Protein AF-A0A6L7CUD8-F1 (afdb_monomer_lite)

Radius of gyration: 27.95 Å; chains: 1; bounding box: 49×33×83 Å

Structure (mmCIF, N/CA/C/O backbone):
data_AF-A0A6L7CUD8-F1
#
_entry.id   AF-A0A6L7CUD8-F1
#
loop_
_atom_site.group_PDB
_atom_site.id
_atom_site.type_symbol
_atom_site.label_atom_id
_atom_site.label_alt_id
_atom_site.label_comp_id
_atom_site.label_asym_id
_atom_site.label_entity_id
_atom_site.label_seq_id
_atom_site.pdbx_PDB_ins_code
_atom_site.Cartn_x
_atom_site.Cartn_y
_atom_site.Cartn_z
_atom_site.occupancy
_atom_site.B_iso_or_equiv
_atom_site.auth_seq_id
_atom_site.auth_comp_id
_atom_site.auth_asym_id
_atom_site.auth_atom_id
_atom_site.pdbx_PDB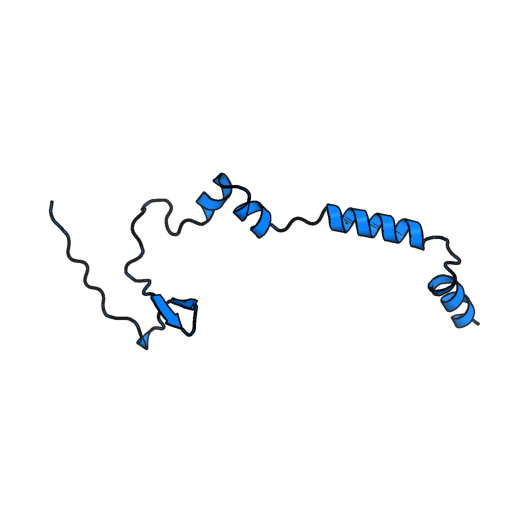_model_num
ATOM 1 N N . GLY A 1 1 ? -12.888 -2.671 42.568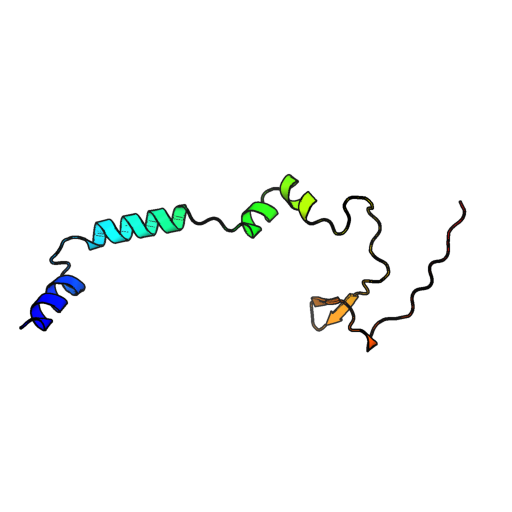 1.00 64.25 1 GLY A N 1
ATOM 2 C CA . GLY A 1 1 ? -11.421 -2.677 42.383 1.00 64.25 1 GLY A CA 1
ATOM 3 C C . GLY A 1 1 ? -11.073 -2.126 41.011 1.00 64.25 1 GLY A C 1
ATOM 4 O O . GLY A 1 1 ? -11.974 -1.922 40.209 1.00 64.25 1 GLY A O 1
ATOM 5 N N . GLY A 1 2 ? -9.792 -1.882 40.716 1.00 89.25 2 GLY A N 1
ATOM 6 C CA . GLY A 1 2 ? -9.372 -1.311 39.421 1.00 89.25 2 GLY A CA 1
ATOM 7 C C . GLY A 1 2 ? -9.716 -2.182 38.201 1.00 89.25 2 GLY A C 1
ATOM 8 O O . GLY A 1 2 ? -9.992 -1.654 37.129 1.00 89.25 2 GLY A O 1
ATOM 9 N N . ILE A 1 3 ? -9.789 -3.506 38.382 1.00 93.50 3 ILE A N 1
ATOM 10 C CA . ILE A 1 3 ? -10.163 -4.465 37.328 1.00 93.50 3 ILE A CA 1
ATOM 11 C C . ILE A 1 3 ? -11.622 -4.315 36.877 1.00 93.50 3 ILE A C 1
ATOM 13 O O . ILE A 1 3 ? -11.898 -4.443 35.688 1.00 93.50 3 ILE A O 1
ATOM 17 N N . ASP A 1 4 ? -12.547 -4.022 37.794 1.00 94.81 4 ASP A N 1
ATOM 18 C CA . ASP A 1 4 ? -13.972 -3.879 37.455 1.00 94.81 4 ASP A CA 1
ATOM 19 C C . ASP A 1 4 ? -14.188 -2.641 36.585 1.00 94.81 4 ASP A C 1
ATOM 21 O O . ASP A 1 4 ? -14.936 -2.664 35.612 1.00 94.81 4 ASP A O 1
ATOM 25 N N . TYR A 1 5 ? -13.462 -1.568 36.906 1.00 92.81 5 TYR A N 1
ATOM 26 C CA . TYR A 1 5 ? -13.467 -0.351 36.110 1.00 92.81 5 TYR A CA 1
ATOM 27 C C . TYR A 1 5 ? -12.874 -0.585 34.716 1.00 92.81 5 TYR A C 1
ATOM 29 O O . TYR A 1 5 ? -13.459 -0.145 33.731 1.00 92.81 5 TYR A O 1
ATOM 37 N N . LEU A 1 6 ? -11.756 -1.315 34.620 1.00 93.44 6 LEU A N 1
ATOM 38 C CA . LEU A 1 6 ? -11.130 -1.639 33.338 1.00 93.44 6 LEU A CA 1
ATOM 39 C C . LEU A 1 6 ? -12.066 -2.466 32.443 1.00 93.44 6 LEU A C 1
ATOM 41 O O . LEU A 1 6 ? -12.207 -2.164 31.262 1.00 93.44 6 LEU A O 1
ATOM 45 N N . LYS A 1 7 ? -12.748 -3.470 33.013 1.00 94.06 7 LYS A N 1
ATOM 46 C CA . LYS A 1 7 ? -13.760 -4.259 32.295 1.00 94.06 7 LYS A CA 1
ATOM 47 C C . LYS A 1 7 ? -14.891 -3.378 31.779 1.00 94.06 7 LYS A C 1
ATOM 49 O O . LYS A 1 7 ? -15.223 -3.489 30.610 1.00 94.06 7 LYS A O 1
ATOM 54 N N . ALA A 1 8 ? -15.414 -2.472 32.603 1.00 94.25 8 ALA A N 1
ATOM 55 C CA . ALA A 1 8 ? -16.483 -1.575 32.176 1.00 94.25 8 ALA A CA 1
ATOM 56 C C . ALA A 1 8 ? -16.046 -0.636 31.036 1.00 94.25 8 ALA A C 1
ATOM 58 O O . ALA A 1 8 ? -16.810 -0.364 30.120 1.00 94.25 8 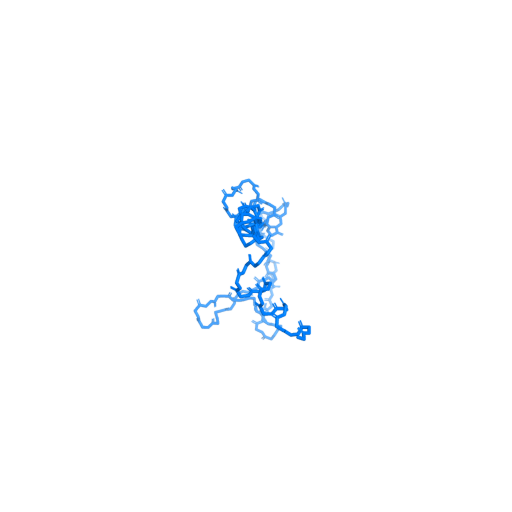ALA A O 1
ATOM 59 N N . VAL A 1 9 ? -14.803 -0.151 31.062 1.00 93.38 9 VAL A N 1
ATOM 60 C CA . VAL A 1 9 ? -14.263 0.687 29.980 1.00 93.38 9 VAL A CA 1
ATOM 61 C C . VAL A 1 9 ? -14.105 -0.093 28.675 1.00 93.38 9 VAL A C 1
ATOM 63 O O . VAL A 1 9 ? -14.488 0.420 27.631 1.00 93.38 9 VAL A O 1
ATOM 66 N N . ILE A 1 10 ? -13.557 -1.309 28.727 1.00 89.94 10 ILE A N 1
ATOM 67 C CA . ILE A 1 10 ? -13.214 -2.081 27.522 1.00 89.94 10 ILE A CA 1
ATOM 68 C C . ILE A 1 10 ? -14.426 -2.829 26.950 1.00 89.94 10 ILE A C 1
ATOM 70 O O . ILE A 1 10 ? -14.605 -2.869 25.738 1.00 89.94 10 ILE A O 1
ATOM 74 N N . ILE A 1 11 ? -15.223 -3.465 27.809 1.00 92.94 11 ILE A N 1
ATOM 75 C CA . ILE A 1 11 ? -16.312 -4.365 27.403 1.00 92.94 11 ILE A CA 1
ATOM 76 C C . ILE A 1 11 ? -17.611 -3.586 27.224 1.00 92.94 11 ILE A C 1
ATOM 78 O O . ILE A 1 11 ? -18.292 -3.760 26.218 1.00 92.94 11 ILE A O 1
ATOM 82 N N . ASP A 1 12 ? -17.933 -2.713 28.179 1.00 94.75 12 ASP A N 1
ATOM 83 C CA . ASP A 1 12 ? -19.228 -2.025 28.218 1.00 94.75 12 ASP A CA 1
ATOM 84 C C . ASP A 1 12 ? -19.195 -0.651 27.524 1.00 94.75 12 ASP A C 1
ATOM 86 O O . ASP A 1 12 ? -20.134 0.127 27.672 1.00 94.75 12 ASP A O 1
ATOM 90 N N . ASP A 1 13 ? -18.106 -0.328 26.812 1.00 94.62 13 ASP A N 1
ATOM 91 C CA . ASP A 1 13 ? -17.869 0.975 26.167 1.00 94.62 13 ASP A CA 1
ATOM 92 C C . ASP A 1 13 ? -18.213 2.160 27.081 1.00 94.62 13 ASP A C 1
ATOM 94 O O . ASP A 1 13 ? -18.852 3.137 26.691 1.00 94.62 13 ASP A O 1
ATOM 98 N N 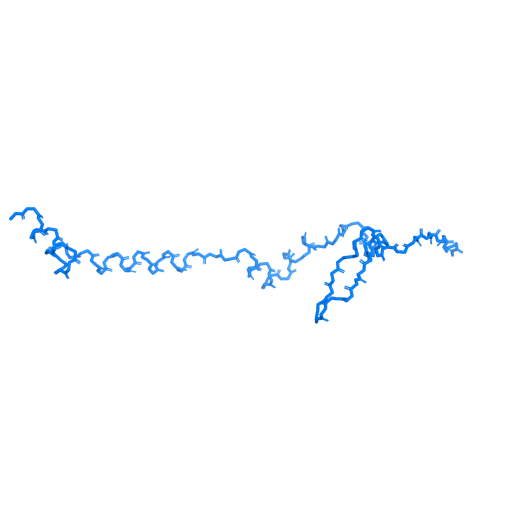. LYS A 1 14 ? -17.810 2.081 28.351 1.00 95.44 14 LYS A N 1
ATOM 99 C CA . LYS A 1 14 ? -18.182 3.090 29.353 1.00 95.44 14 LYS A CA 1
ATOM 100 C C . LYS A 1 14 ? -17.736 4.513 28.988 1.00 95.44 14 LYS A C 1
ATOM 102 O O . LYS A 1 14 ? -18.266 5.473 29.544 1.00 95.44 14 LYS A O 1
ATOM 107 N N . LEU A 1 15 ? -16.747 4.654 28.103 1.00 95.00 15 LEU A N 1
ATOM 108 C CA . LEU A 1 15 ? -16.256 5.945 27.617 1.00 95.00 15 LEU A CA 1
ATOM 109 C C . LEU A 1 15 ? -16.934 6.406 26.314 1.00 95.00 15 LEU A C 1
ATOM 111 O O . LEU A 1 15 ? -16.733 7.555 25.930 1.00 95.00 15 LEU A O 1
ATOM 115 N N . GLY A 1 16 ? -17.730 5.555 25.658 1.00 95.69 16 GLY A N 1
ATOM 116 C CA . GLY A 1 16 ? -18.428 5.868 24.409 1.00 95.69 16 GLY A CA 1
ATOM 117 C C . GLY A 1 16 ? -17.489 6.112 23.227 1.00 95.69 16 GLY A C 1
ATOM 118 O O . GLY A 1 16 ? -17.805 6.916 22.352 1.00 95.69 16 GLY A O 1
ATOM 119 N N . LEU A 1 17 ? -16.308 5.488 23.227 1.00 95.81 17 LEU A N 1
ATOM 120 C CA . LEU A 1 17 ? -15.247 5.760 22.250 1.00 95.81 17 LEU A CA 1
ATOM 121 C C . LEU A 1 17 ? -15.247 4.775 21.086 1.00 95.81 17 LEU A C 1
ATOM 123 O O . LEU A 1 17 ? -14.623 5.057 20.066 1.00 95.81 17 LEU A O 1
ATOM 127 N N . ASN A 1 18 ? -15.936 3.640 21.202 1.00 95.12 18 ASN A N 1
ATOM 128 C CA . ASN A 1 18 ? -15.835 2.581 20.199 1.00 95.12 18 ASN A CA 1
ATOM 129 C C . ASN A 1 18 ? -16.253 3.053 18.801 1.00 95.12 18 ASN A C 1
ATOM 131 O O . ASN A 1 18 ? -15.570 2.747 17.826 1.00 95.12 18 ASN A O 1
ATOM 135 N N . ALA A 1 19 ? -17.333 3.835 18.701 1.00 96.25 19 ALA A N 1
ATOM 136 C CA . ALA A 1 19 ? -17.797 4.370 17.421 1.00 96.25 19 ALA A CA 1
ATOM 137 C C . ALA A 1 19 ? -16.770 5.321 16.779 1.00 96.25 19 ALA A C 1
ATOM 139 O O . ALA A 1 19 ? -16.495 5.208 15.588 1.00 96.25 19 ALA A O 1
ATOM 140 N N . HIS A 1 20 ? -16.164 6.205 17.579 1.00 96.75 20 HIS A N 1
ATOM 141 C CA . HIS A 1 20 ? -15.103 7.113 17.125 1.00 96.75 20 HIS A CA 1
ATOM 142 C C . HIS A 1 20 ? -13.883 6.324 16.643 1.00 96.75 20 HIS A C 1
ATOM 144 O O . HIS A 1 20 ? -13.353 6.590 15.569 1.00 96.75 20 HIS A O 1
ATOM 150 N N . LEU A 1 21 ? -13.433 5.338 17.422 1.00 96.31 21 LEU A N 1
ATOM 151 C CA . LEU A 1 21 ? -12.256 4.539 17.078 1.00 96.31 21 LEU A CA 1
ATOM 152 C C . LEU A 1 21 ? -12.474 3.719 15.798 1.00 96.31 21 LEU A C 1
ATOM 154 O O . LEU A 1 21 ? -11.549 3.588 14.997 1.00 96.31 21 LEU A O 1
ATOM 158 N N . GLU A 1 22 ? -13.684 3.202 15.565 1.00 96.56 22 GLU A N 1
ATOM 159 C CA . GLU A 1 22 ? -14.000 2.514 14.309 1.00 96.56 22 GLU A CA 1
ATOM 160 C C . GLU A 1 22 ? -14.016 3.481 13.116 1.00 96.56 22 GLU A C 1
ATOM 162 O O . GLU A 1 22 ? -13.527 3.132 12.040 1.00 96.56 22 GLU A O 1
ATOM 167 N N . GLU A 1 23 ? -14.507 4.709 13.299 1.00 98.12 23 GLU A N 1
ATOM 168 C CA . GLU A 1 23 ? -14.446 5.754 12.272 1.00 98.12 23 GLU A CA 1
ATOM 169 C C . GLU A 1 23 ? -12.991 6.123 11.928 1.00 98.12 23 GLU A C 1
ATOM 171 O O . GLU A 1 23 ? -12.625 6.202 10.752 1.00 98.12 23 GLU A O 1
ATOM 176 N N . GLU A 1 24 ? -12.120 6.263 12.931 1.00 97.75 24 GLU A N 1
ATOM 177 C CA . GLU A 1 24 ? -10.690 6.506 12.713 1.00 97.75 24 GLU A CA 1
ATOM 178 C C . GLU A 1 24 ? -10.008 5.338 11.993 1.00 97.75 24 GLU A C 1
ATOM 180 O O . GLU A 1 24 ? -9.234 5.550 11.055 1.00 97.75 24 GLU A O 1
ATOM 185 N N . MET A 1 25 ? -10.331 4.099 12.370 1.00 97.50 25 MET A N 1
ATOM 186 C CA . MET A 1 25 ? -9.838 2.908 11.681 1.00 97.50 25 MET A CA 1
ATOM 187 C C . MET A 1 25 ? -10.313 2.851 10.227 1.00 97.50 25 MET A C 1
ATOM 189 O O . MET A 1 25 ? -9.519 2.524 9.343 1.00 97.50 25 MET A O 1
ATOM 193 N N . ALA A 1 26 ? -11.575 3.188 9.950 1.00 97.62 26 ALA A N 1
ATOM 194 C CA . ALA A 1 26 ? -12.107 3.261 8.592 1.00 97.62 26 ALA A CA 1
ATOM 195 C C . ALA A 1 26 ? -11.355 4.299 7.754 1.00 97.62 26 ALA A C 1
ATOM 197 O O . ALA A 1 26 ? -10.875 3.975 6.667 1.00 97.62 26 ALA A O 1
ATOM 198 N N . ARG A 1 27 ? -11.145 5.496 8.307 1.00 97.81 27 ARG A N 1
ATOM 199 C CA . ARG A 1 27 ? -10.375 6.560 7.661 1.00 97.81 27 ARG A CA 1
ATOM 200 C C . ARG A 1 27 ? -8.943 6.129 7.340 1.00 97.81 27 ARG A C 1
ATOM 202 O O . ARG A 1 27 ? -8.442 6.426 6.259 1.00 97.81 27 ARG A O 1
ATOM 209 N N . LEU A 1 28 ? -8.272 5.433 8.261 1.00 97.00 28 LEU A N 1
ATOM 210 C CA . LEU A 1 28 ? -6.924 4.915 8.019 1.00 97.00 28 LEU A CA 1
ATOM 211 C C . LEU A 1 28 ? -6.922 3.869 6.902 1.00 97.00 28 LEU A C 1
ATOM 213 O O . LEU A 1 28 ? -6.073 3.944 6.018 1.00 97.00 28 LEU A O 1
ATOM 217 N N . ARG A 1 29 ? -7.882 2.933 6.903 1.00 95.75 29 ARG A N 1
ATOM 218 C CA . ARG A 1 29 ? -8.022 1.925 5.838 1.00 95.75 29 ARG A CA 1
ATOM 219 C C . ARG A 1 29 ? -8.209 2.566 4.464 1.00 95.75 29 ARG A C 1
ATOM 221 O O . ARG A 1 29 ? -7.594 2.106 3.511 1.00 95.75 29 ARG A O 1
ATOM 228 N N . GLU A 1 30 ? -9.020 3.616 4.371 1.00 95.19 30 GLU A N 1
ATOM 229 C CA . GLU A 1 30 ? -9.237 4.359 3.123 1.00 95.19 30 GLU A CA 1
ATOM 230 C C . GLU A 1 30 ? -7.997 5.138 2.669 1.00 95.19 30 GLU A C 1
ATOM 232 O O . GLU A 1 30 ? -7.767 5.292 1.472 1.00 95.19 30 GLU A O 1
ATOM 237 N N . ALA A 1 31 ? -7.185 5.618 3.613 1.00 94.12 31 ALA A N 1
ATOM 238 C CA . ALA A 1 31 ? -5.980 6.385 3.320 1.00 94.12 31 ALA A CA 1
ATOM 239 C C . ALA A 1 31 ? -4.766 5.517 2.947 1.00 94.12 31 ALA A C 1
ATOM 241 O O . ALA A 1 31 ? -3.817 6.029 2.351 1.00 94.12 31 ALA A O 1
ATOM 242 N N . VAL A 1 32 ? -4.750 4.227 3.307 1.00 93.19 32 VAL A N 1
ATOM 243 C CA . VAL A 1 32 ? -3.636 3.337 2.958 1.00 93.19 32 VAL A CA 1
ATOM 244 C C . VAL A 1 32 ? -3.651 3.041 1.462 1.00 93.19 32 VAL A C 1
ATOM 246 O O . VAL A 1 32 ? -4.588 2.451 0.929 1.00 93.19 32 VAL A O 1
ATOM 249 N N . VAL A 1 33 ? -2.546 3.377 0.801 1.00 90.94 33 VAL A N 1
ATOM 250 C CA . VAL A 1 33 ? -2.311 3.075 -0.612 1.00 90.94 33 VAL A CA 1
ATOM 251 C C . VAL A 1 33 ? -1.143 2.102 -0.738 1.00 90.94 33 VAL A C 1
ATOM 253 O O . VAL A 1 33 ? -0.115 2.247 -0.079 1.00 90.94 33 VAL A O 1
ATOM 256 N N . CYS A 1 34 ? -1.303 1.094 -1.596 1.00 92.31 34 CYS A N 1
ATOM 257 C CA . CYS A 1 34 ? -0.223 0.185 -1.966 1.00 92.31 34 CYS A CA 1
ATOM 258 C C . CYS A 1 34 ? 0.504 0.724 -3.204 1.00 92.31 34 CYS A C 1
ATOM 260 O O . CYS A 1 34 ? -0.059 0.724 -4.301 1.00 92.31 34 CYS A O 1
ATOM 262 N N . GLU A 1 35 ? 1.769 1.113 -3.035 1.00 88.31 35 GLU A N 1
ATOM 263 C CA . GLU A 1 35 ? 2.608 1.686 -4.100 1.00 88.31 35 GLU A CA 1
ATOM 264 C C . GLU A 1 35 ? 2.739 0.760 -5.325 1.00 88.31 35 GLU A C 1
ATOM 266 O O . GLU A 1 35 ? 2.796 1.219 -6.470 1.00 88.31 35 GLU A O 1
ATOM 271 N N . TRP A 1 36 ? 2.743 -0.561 -5.110 1.00 90.12 36 TRP A N 1
ATOM 272 C CA . TRP A 1 36 ? 2.790 -1.546 -6.195 1.00 90.12 36 TRP A CA 1
ATOM 273 C C . TRP A 1 36 ? 1.492 -1.580 -6.992 1.00 90.12 36 TRP A C 1
ATOM 275 O O . TRP A 1 36 ? 1.528 -1.556 -8.221 1.00 90.12 36 TRP A O 1
ATOM 285 N N . THR A 1 37 ? 0.347 -1.597 -6.309 1.00 90.06 37 THR A N 1
ATOM 286 C CA . THR A 1 37 ? -0.965 -1.550 -6.963 1.00 90.06 37 THR A CA 1
ATOM 287 C C . THR A 1 37 ? -1.121 -0.256 -7.757 1.00 90.06 37 THR A C 1
ATOM 289 O O . THR A 1 37 ? -1.558 -0.287 -8.905 1.00 90.06 37 THR A O 1
ATOM 292 N N . GLU A 1 38 ? -0.709 0.874 -7.180 1.00 91.56 38 GLU A N 1
ATOM 293 C CA . GLU A 1 38 ? -0.713 2.170 -7.859 1.00 91.56 38 GLU A CA 1
ATOM 294 C C . GLU A 1 38 ? 0.162 2.152 -9.119 1.00 91.56 38 GLU A C 1
ATOM 296 O O . GLU A 1 38 ? -0.277 2.566 -10.193 1.00 91.56 38 GLU A O 1
ATOM 301 N N . THR A 1 39 ? 1.374 1.604 -9.015 1.00 91.31 39 THR A N 1
ATOM 302 C CA . THR A 1 39 ? 2.304 1.461 -10.141 1.00 91.31 39 THR A CA 1
ATOM 303 C C . THR A 1 39 ? 1.733 0.575 -11.247 1.00 91.31 39 THR A C 1
ATOM 305 O O . THR A 1 39 ? 1.815 0.932 -12.422 1.00 91.31 39 THR A O 1
ATOM 308 N N . VAL A 1 40 ? 1.140 -0.570 -10.897 1.00 90.00 40 VAL A N 1
ATOM 309 C CA . VAL A 1 40 ? 0.523 -1.490 -11.866 1.00 90.00 40 VAL A CA 1
ATOM 310 C C . VAL A 1 40 ? -0.644 -0.812 -12.585 1.00 90.00 40 VAL A C 1
ATOM 312 O O . VAL A 1 40 ? -0.734 -0.902 -13.809 1.00 90.00 40 VAL A O 1
ATOM 315 N N . ASN A 1 41 ? -1.482 -0.071 -11.858 1.00 92.06 41 ASN A N 1
ATOM 316 C CA . ASN A 1 41 ? -2.646 0.623 -12.414 1.00 92.06 41 ASN A CA 1
ATOM 317 C C . ASN A 1 41 ? -2.299 1.916 -13.171 1.00 92.06 41 ASN A C 1
ATOM 319 O O . ASN A 1 41 ? -3.163 2.466 -13.854 1.00 92.06 41 ASN A O 1
ATOM 323 N N . THR A 1 42 ? -1.054 2.393 -13.085 1.00 93.75 42 THR A N 1
ATOM 324 C CA . THR A 1 42 ? -0.597 3.639 -13.716 1.00 93.75 42 THR A CA 1
ATOM 325 C C . THR A 1 42 ? 0.455 3.339 -14.792 1.00 93.75 42 THR A C 1
ATOM 327 O O . THR A 1 42 ? 1.647 3.283 -14.486 1.00 93.75 42 THR A O 1
ATOM 330 N N . PRO A 1 43 ? 0.074 3.190 -16.079 1.00 90.44 43 PRO A N 1
ATOM 331 C CA . PRO A 1 43 ? 1.000 2.781 -17.143 1.00 90.44 43 PRO A CA 1
ATOM 332 C C . PRO A 1 43 ? 2.252 3.659 -17.277 1.00 90.44 43 PRO A C 1
ATOM 334 O O . PRO A 1 43 ? 3.340 3.161 -17.559 1.00 90.44 43 PRO A O 1
ATOM 337 N N . SER A 1 44 ? 2.139 4.965 -17.022 1.00 90.69 44 SER A N 1
ATOM 338 C CA . SER A 1 44 ? 3.288 5.878 -17.044 1.00 90.69 44 SER A CA 1
ATOM 339 C C . SER A 1 44 ? 4.318 5.559 -15.950 1.00 90.69 44 SER A C 1
ATOM 341 O O . SER A 1 44 ? 5.520 5.670 -16.198 1.00 90.69 44 SER A O 1
ATOM 343 N N . ALA A 1 45 ? 3.875 5.097 -14.774 1.00 88.50 45 ALA A N 1
ATOM 344 C CA . ALA A 1 45 ? 4.736 4.703 -13.660 1.00 88.50 45 ALA A CA 1
ATOM 345 C C . ALA A 1 45 ? 5.532 3.424 -13.954 1.00 88.50 45 ALA A C 1
ATOM 347 O O . ALA A 1 45 ? 6.665 3.297 -13.486 1.00 88.50 45 ALA A O 1
ATOM 348 N N . GLN A 1 46 ? 4.986 2.518 -14.774 1.00 86.75 46 GLN A N 1
ATOM 349 C CA . GLN A 1 46 ? 5.640 1.260 -15.153 1.00 86.75 46 GLN A CA 1
ATOM 350 C C . GLN A 1 46 ? 6.963 1.489 -15.896 1.00 86.75 46 GLN A C 1
ATOM 352 O O . GLN A 1 46 ? 7.888 0.688 -15.779 1.00 86.75 46 GLN A O 1
ATOM 357 N N . THR A 1 47 ? 7.105 2.618 -16.600 1.00 83.94 47 THR A N 1
ATOM 358 C CA . THR A 1 47 ? 8.345 2.980 -17.312 1.00 83.94 47 THR A CA 1
ATOM 359 C C . THR A 1 47 ? 9.556 3.050 -16.377 1.00 83.94 47 THR A C 1
ATOM 361 O O . THR A 1 47 ? 10.673 2.758 -16.800 1.00 83.94 47 THR A O 1
ATOM 364 N N . ARG A 1 48 ? 9.345 3.378 -15.093 1.00 80.94 48 ARG A N 1
ATOM 365 C CA . ARG A 1 48 ? 10.408 3.421 -14.074 1.00 80.94 48 ARG A CA 1
ATOM 366 C C . ARG A 1 48 ? 10.970 2.040 -13.726 1.00 80.94 48 ARG A C 1
ATOM 368 O O . ARG A 1 48 ? 12.065 1.965 -13.187 1.00 80.94 48 ARG A O 1
ATOM 375 N N . PHE A 1 49 ? 10.248 0.970 -14.055 1.00 80.50 49 PHE A N 1
ATOM 376 C CA . PHE A 1 49 ? 10.615 -0.417 -13.758 1.00 80.50 49 PHE A CA 1
ATOM 377 C C . PHE A 1 49 ? 11.187 -1.158 -14.977 1.00 80.50 49 PHE A C 1
ATOM 379 O O . PHE A 1 49 ? 11.267 -2.387 -14.987 1.00 80.50 49 PHE A O 1
ATOM 386 N N . LYS A 1 50 ? 11.598 -0.428 -16.023 1.00 79.50 50 LYS A N 1
ATOM 387 C CA . LYS A 1 50 ? 12.367 -1.004 -17.131 1.00 79.50 50 LYS A CA 1
ATOM 388 C C . LYS A 1 50 ? 13.757 -1.434 -16.656 1.00 79.50 50 LYS A C 1
ATOM 390 O O . LYS A 1 50 ? 14.377 -0.762 -15.840 1.00 79.50 50 LYS A O 1
ATOM 395 N N . HIS A 1 51 ? 14.259 -2.530 -17.228 1.00 76.94 51 HIS A N 1
ATOM 396 C CA . HIS A 1 51 ? 15.590 -3.061 -16.918 1.00 76.94 51 HIS A CA 1
ATOM 397 C C . HIS A 1 51 ? 16.703 -2.048 -17.248 1.00 76.94 51 HIS A C 1
ATOM 399 O O . HIS A 1 51 ? 17.604 -1.837 -16.445 1.00 76.94 51 HIS A O 1
ATOM 405 N N . PHE A 1 52 ? 16.611 -1.384 -18.405 1.00 80.44 52 PHE A N 1
ATOM 406 C CA . PHE A 1 52 ? 17.529 -0.325 -18.819 1.00 80.44 52 PHE A CA 1
ATOM 407 C C . PHE A 1 52 ? 16.749 0.886 -19.336 1.00 80.44 52 PHE A C 1
ATOM 409 O O . PHE A 1 52 ? 15.737 0.745 -20.022 1.00 80.44 52 PHE A O 1
ATOM 416 N N . ILE A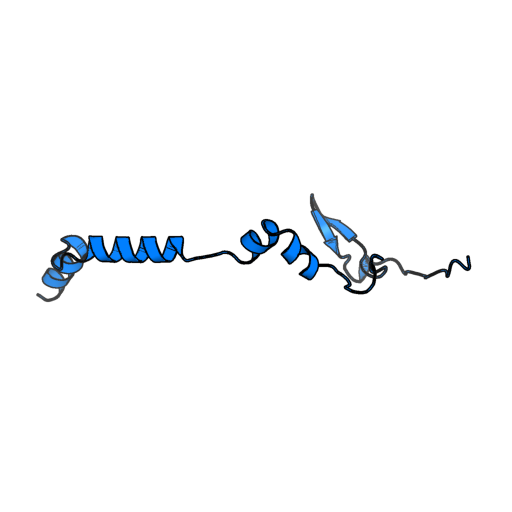 1 53 ? 17.232 2.091 -19.019 1.00 76.25 53 ILE A N 1
ATOM 417 C CA . ILE A 1 53 ? 16.646 3.355 -19.503 1.00 76.25 53 ILE A CA 1
ATOM 418 C C . ILE A 1 53 ? 17.116 3.663 -20.934 1.00 76.25 53 ILE A C 1
ATOM 420 O O . ILE A 1 53 ? 16.410 4.312 -21.699 1.00 76.25 53 ILE A O 1
ATOM 424 N N . ASN A 1 54 ? 18.312 3.199 -21.296 1.00 82.69 54 ASN A N 1
ATOM 425 C CA . ASN A 1 54 ? 19.028 3.567 -22.518 1.00 82.69 54 ASN A CA 1
ATOM 426 C C . ASN A 1 54 ? 19.013 2.486 -23.612 1.00 82.69 54 ASN A C 1
ATOM 428 O O . ASN A 1 54 ? 19.589 2.702 -24.677 1.00 82.69 54 ASN A O 1
ATOM 432 N N . SER A 1 55 ? 18.417 1.319 -23.363 1.00 82.31 55 SER A N 1
ATOM 433 C CA . SER A 1 55 ? 18.381 0.231 -24.336 1.00 82.31 55 SER A CA 1
ATOM 434 C C . SER A 1 55 ? 17.174 -0.670 -24.126 1.00 82.31 55 SER A C 1
ATOM 436 O O . SER A 1 55 ? 16.874 -1.062 -23.003 1.00 82.31 55 SER A O 1
ATOM 438 N N . ASP A 1 56 ? 16.531 -1.063 -25.223 1.00 80.81 56 ASP A N 1
ATOM 439 C CA . ASP A 1 56 ? 15.495 -2.101 -25.211 1.00 80.81 56 ASP A CA 1
ATOM 440 C C . ASP A 1 56 ? 16.090 -3.521 -25.306 1.00 80.81 56 ASP A C 1
ATOM 442 O O . ASP A 1 56 ? 15.360 -4.515 -25.285 1.00 80.81 56 ASP A O 1
ATOM 446 N N . LYS A 1 57 ? 17.423 -3.648 -25.414 1.00 83.69 57 LYS A N 1
ATOM 447 C CA . LYS A 1 57 ? 18.102 -4.948 -25.422 1.00 83.69 57 LYS A CA 1
ATOM 448 C C . LYS A 1 57 ? 18.039 -5.573 -24.027 1.00 83.69 57 LYS A C 1
ATOM 450 O O . LYS A 1 57 ? 18.271 -4.912 -23.017 1.00 83.69 57 LYS A O 1
ATOM 455 N N . ARG A 1 58 ? 17.748 -6.875 -23.973 1.00 79.12 58 ARG A N 1
ATOM 456 C CA . ARG A 1 58 ? 17.841 -7.656 -22.730 1.00 79.12 58 ARG A CA 1
ATOM 457 C C . ARG A 1 58 ? 19.304 -7.803 -22.320 1.00 79.12 58 ARG A C 1
ATOM 459 O O . ARG A 1 58 ? 20.162 -7.901 -23.193 1.00 79.12 58 ARG A O 1
ATOM 466 N N . ASP A 1 59 ? 19.568 -7.863 -21.015 1.00 82.25 59 ASP A N 1
ATOM 467 C CA . ASP A 1 59 ? 20.905 -8.189 -20.515 1.00 82.25 59 ASP A CA 1
ATOM 468 C C . ASP A 1 59 ? 21.240 -9.644 -20.884 1.00 82.25 59 ASP A C 1
ATOM 470 O O . ASP A 1 59 ? 20.580 -10.561 -20.381 1.00 82.25 59 ASP A O 1
ATOM 474 N N . PRO A 1 60 ? 22.244 -9.886 -21.743 1.00 81.00 60 PRO A N 1
ATOM 475 C CA . PRO A 1 60 ? 22.624 -11.237 -22.134 1.00 81.00 60 PRO A CA 1
ATOM 476 C C . PRO A 1 60 ? 23.169 -12.069 -20.958 1.00 81.00 60 PRO A C 1
ATOM 478 O O . PRO A 1 60 ? 23.174 -13.296 -21.028 1.00 81.00 60 PRO A O 1
ATOM 481 N N . ASN A 1 61 ? 23.583 -11.437 -19.855 1.00 83.00 61 ASN A N 1
ATOM 482 C CA . ASN A 1 61 ? 24.056 -12.130 -18.656 1.00 83.00 61 ASN A CA 1
ATOM 483 C C . ASN A 1 61 ? 22.916 -12.675 -17.781 1.00 83.00 61 ASN A C 1
ATOM 485 O O . ASN A 1 61 ? 23.155 -13.536 -16.927 1.00 83.00 61 ASN A O 1
ATOM 489 N N . VAL A 1 62 ? 21.679 -12.205 -17.977 1.00 86.44 62 VAL A N 1
ATOM 490 C CA . VAL A 1 62 ? 20.506 -12.683 -17.235 1.00 86.44 62 VAL A CA 1
ATOM 491 C C . VAL A 1 62 ? 19.865 -13.838 -17.997 1.00 86.44 62 VAL A C 1
ATOM 493 O O . VAL A 1 62 ? 19.014 -13.660 -18.866 1.00 86.44 62 VAL A O 1
ATOM 496 N N . GLN A 1 63 ? 20.277 -15.052 -17.644 1.00 89.31 63 GLN A N 1
ATOM 497 C CA . GLN A 1 63 ? 19.699 -16.292 -18.164 1.00 89.31 63 GLN A CA 1
ATOM 498 C C . GLN A 1 63 ? 18.573 -16.757 -17.242 1.00 89.31 63 GLN A C 1
ATOM 500 O O . GLN A 1 63 ? 18.727 -16.712 -16.024 1.00 89.31 63 GLN A O 1
ATOM 505 N N . MET A 1 64 ? 17.442 -17.185 -17.805 1.00 90.50 64 MET A N 1
ATOM 506 C CA . MET A 1 64 ? 16.276 -17.650 -17.044 1.00 90.50 64 MET A CA 1
ATOM 507 C C . MET A 1 64 ? 16.168 -19.174 -17.132 1.00 90.50 64 MET A C 1
ATOM 509 O O . MET A 1 64 ? 16.335 -19.739 -18.210 1.00 90.50 64 MET A O 1
ATOM 513 N N . VAL A 1 65 ? 15.858 -19.828 -16.015 1.00 93.06 65 VAL A N 1
ATOM 514 C CA . VAL A 1 65 ? 15.703 -21.285 -15.903 1.00 93.06 65 VAL A CA 1
ATOM 515 C C . VAL A 1 65 ? 14.295 -21.581 -15.370 1.00 93.06 65 VAL A C 1
ATOM 517 O O . VAL A 1 65 ? 13.832 -20.865 -14.472 1.00 93.06 65 VAL A O 1
ATOM 520 N N . PRO A 1 66 ? 13.577 -22.580 -15.916 1.00 93.06 66 PRO A N 1
ATOM 521 C CA . PRO A 1 66 ? 12.295 -22.996 -15.365 1.00 93.06 66 PRO A CA 1
ATOM 522 C C . PRO A 1 66 ? 12.499 -23.689 -14.014 1.00 93.06 66 PRO A C 1
ATOM 524 O O . PRO A 1 66 ? 13.301 -24.612 -13.889 1.00 93.06 66 PRO A O 1
ATOM 527 N N . GLU A 1 67 ? 11.740 -23.272 -13.007 1.00 92.44 67 GLU A N 1
ATOM 528 C CA . GLU A 1 67 ? 11.667 -23.934 -11.711 1.00 92.44 67 GLU A CA 1
ATOM 529 C C . GLU A 1 67 ? 10.199 -24.092 -11.326 1.00 92.44 67 GLU A C 1
ATOM 531 O O . GLU A 1 67 ? 9.485 -23.120 -11.065 1.00 92.44 67 GLU A O 1
ATOM 536 N N . ARG A 1 68 ? 9.737 -25.346 -11.298 1.00 91.00 68 ARG A N 1
ATOM 537 C CA . ARG A 1 68 ? 8.316 -25.677 -11.130 1.00 91.00 68 ARG A CA 1
ATOM 538 C C . ARG A 1 68 ? 7.492 -25.013 -12.247 1.00 91.00 68 ARG A C 1
ATOM 540 O O . ARG A 1 68 ? 7.725 -25.304 -13.414 1.00 91.00 68 ARG A O 1
ATOM 547 N N . GLU A 1 69 ? 6.558 -24.132 -11.897 1.00 92.62 69 GLU A N 1
ATOM 548 C CA . GLU A 1 69 ? 5.673 -23.407 -12.824 1.00 92.62 69 GLU A CA 1
ATOM 549 C C . GLU A 1 69 ? 6.080 -21.931 -13.000 1.00 92.62 69 GLU A C 1
ATOM 551 O O . GLU A 1 69 ? 5.320 -21.129 -13.542 1.00 92.62 69 GLU A O 1
ATOM 556 N N . GLN A 1 70 ? 7.265 -21.539 -12.521 1.00 90.12 70 GLN A N 1
ATOM 557 C CA . GLN A 1 70 ? 7.769 -20.169 -12.617 1.00 90.12 70 GLN A CA 1
ATOM 558 C C . GLN A 1 70 ? 9.155 -20.134 -13.270 1.00 90.12 70 GLN A C 1
ATOM 560 O O . GLN A 1 70 ? 9.896 -21.114 -13.269 1.00 90.12 70 GLN A O 1
ATOM 565 N N . HIS A 1 71 ? 9.516 -18.987 -13.844 1.00 91.50 71 HIS A N 1
ATOM 566 C CA . HIS A 1 71 ? 10.862 -18.747 -14.362 1.00 91.50 71 HIS A CA 1
ATOM 567 C C . HIS A 1 71 ? 11.653 -17.948 -13.332 1.00 91.50 71 HIS A C 1
ATOM 569 O O . HIS A 1 71 ? 11.149 -16.948 -12.816 1.00 91.50 71 HIS A O 1
ATOM 575 N N . ARG A 1 72 ? 12.903 -18.337 -13.082 1.00 93.00 72 ARG A N 1
ATOM 576 C CA . ARG A 1 72 ? 13.824 -17.586 -12.220 1.00 93.00 72 ARG A CA 1
ATOM 577 C C . ARG A 1 72 ? 15.162 -17.335 -12.914 1.00 93.00 72 ARG A C 1
ATOM 579 O O . ARG A 1 72 ? 15.497 -18.061 -13.850 1.00 93.00 72 ARG A O 1
ATOM 586 N N . PRO A 1 73 ? 15.962 -16.359 -12.458 1.00 92.38 73 PRO A N 1
ATOM 587 C CA . PRO A 1 73 ? 17.340 -16.222 -12.910 1.00 92.38 73 PRO A CA 1
ATOM 588 C C . PRO A 1 73 ? 18.171 -17.485 -12.623 1.00 92.38 73 PRO A C 1
ATOM 590 O O . PRO A 1 73 ? 17.997 -18.146 -11.594 1.00 92.38 73 PRO A O 1
ATOM 593 N N . ALA A 1 74 ? 19.095 -17.801 -13.527 1.00 92.94 74 ALA A N 1
ATOM 594 C CA . ALA A 1 74 ? 20.042 -18.898 -13.404 1.00 92.94 74 ALA A CA 1
ATOM 595 C C . ALA A 1 74 ? 21.032 -18.634 -12.262 1.00 92.94 74 ALA A C 1
ATOM 597 O O . ALA A 1 74 ? 21.660 -17.564 -12.180 1.00 92.94 74 ALA A O 1
ATOM 598 N N . THR A 1 75 ? 21.215 -19.636 -11.405 1.00 91.88 75 THR A N 1
ATOM 599 C CA . THR A 1 75 ? 22.308 -19.666 -10.428 1.00 91.88 75 THR A CA 1
ATOM 600 C C 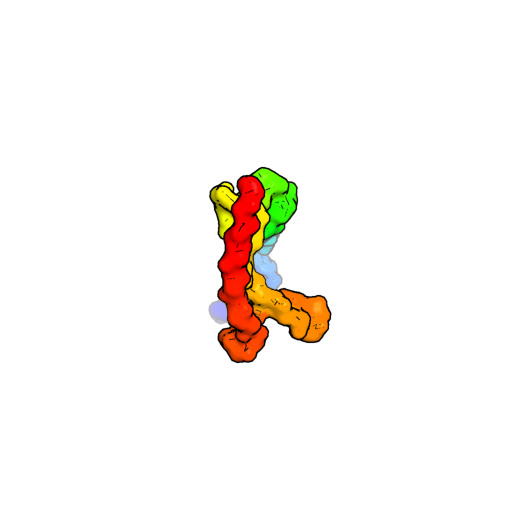. THR A 1 75 ? 23.660 -19.711 -11.150 1.00 91.88 75 THR A C 1
ATOM 602 O O . THR A 1 75 ? 23.714 -20.068 -12.328 1.00 91.88 75 THR A O 1
ATOM 605 N N . PRO A 1 76 ? 24.782 -19.376 -10.485 1.00 89.88 76 PRO A N 1
ATOM 606 C CA . PRO A 1 76 ? 26.096 -19.361 -11.132 1.00 89.88 76 PRO A CA 1
ATOM 607 C C . PRO A 1 76 ? 26.475 -20.663 -11.855 1.00 89.88 76 PRO A C 1
ATOM 609 O O . PRO A 1 76 ? 27.127 -20.601 -12.890 1.00 89.88 76 PRO A O 1
ATOM 612 N N . TYR A 1 77 ? 26.038 -21.819 -11.346 1.00 91.00 77 TYR A N 1
ATOM 613 C CA . TYR A 1 77 ? 26.340 -23.137 -11.916 1.00 91.00 77 TYR A CA 1
ATOM 614 C C . TYR A 1 77 ? 25.444 -23.523 -13.103 1.00 91.00 77 TYR A C 1
ATOM 616 O O . TYR A 1 77 ? 25.787 -24.425 -13.858 1.00 91.00 77 TYR A O 1
ATOM 624 N N . GLU A 1 78 ? 24.300 -22.856 -13.268 1.00 90.81 78 GLU A N 1
ATOM 625 C CA . GLU A 1 78 ? 23.342 -23.098 -14.357 1.00 90.81 78 GLU A CA 1
ATOM 626 C C . GLU A 1 78 ? 23.596 -22.185 -15.569 1.00 90.81 78 GLU A C 1
ATOM 628 O O . GLU A 1 78 ? 22.969 -22.352 -16.612 1.00 90.81 78 GLU A O 1
ATOM 633 N N . ARG A 1 79 ? 24.489 -21.193 -15.438 1.00 88.81 79 ARG A N 1
ATOM 634 C CA . ARG A 1 79 ? 24.782 -20.220 -16.497 1.00 88.81 79 ARG A CA 1
ATOM 635 C C . ARG A 1 79 ? 25.647 -20.837 -17.588 1.00 88.81 79 ARG A C 1
ATOM 637 O O . ARG A 1 79 ? 26.718 -21.377 -17.326 1.00 88.81 79 ARG A O 1
ATOM 644 N N . ILE A 1 80 ? 25.216 -20.663 -18.830 1.00 85.94 80 ILE A N 1
ATOM 645 C CA . ILE A 1 80 ? 25.986 -21.011 -20.023 1.00 85.94 80 ILE A CA 1
ATOM 646 C C . ILE A 1 80 ? 26.907 -19.825 -20.371 1.00 85.94 80 ILE A C 1
ATOM 648 O O . ILE A 1 80 ? 26.464 -18.678 -20.279 1.00 85.94 80 ILE A O 1
ATOM 652 N N . PRO A 1 81 ? 28.175 -20.038 -20.767 1.00 82.94 81 PRO A N 1
ATOM 653 C CA . PRO A 1 81 ? 29.046 -18.951 -21.208 1.00 82.94 81 PRO A CA 1
ATOM 654 C C . PRO A 1 81 ? 28.442 -18.204 -22.401 1.00 82.94 81 PRO A C 1
ATOM 656 O O . PRO A 1 81 ? 28.078 -18.818 -23.403 1.00 82.94 81 PRO A O 1
ATOM 659 N N . VAL A 1 82 ? 28.349 -16.878 -22.303 1.00 79.38 82 VAL A N 1
ATOM 660 C CA . VAL A 1 82 ? 27.842 -16.031 -23.388 1.00 79.38 82 VAL A CA 1
ATOM 661 C C . VAL A 1 82 ? 29.015 -15.443 -24.163 1.00 79.38 82 VAL A C 1
ATOM 663 O O . VAL A 1 82 ? 29.896 -14.817 -23.578 1.00 79.38 82 VAL A O 1
ATOM 666 N N . THR A 1 83 ? 29.014 -15.611 -25.484 1.00 75.81 83 THR A N 1
ATOM 667 C CA . THR A 1 83 ? 29.931 -14.919 -26.398 1.00 75.81 83 THR A CA 1
ATOM 668 C C . THR A 1 83 ? 29.121 -13.940 -27.236 1.00 75.81 83 THR A C 1
ATOM 670 O O . THR A 1 83 ? 28.218 -14.348 -27.962 1.00 75.81 83 THR A O 1
ATOM 673 N N . LEU A 1 84 ? 29.413 -12.644 -27.111 1.00 71.06 84 LEU A N 1
ATOM 674 C CA . LEU A 1 84 ? 28.792 -11.620 -27.946 1.00 71.06 84 LEU A CA 1
ATOM 675 C C . LEU A 1 84 ? 29.476 -11.638 -29.313 1.00 71.06 84 LEU A C 1
ATOM 677 O O . LEU A 1 84 ? 30.682 -11.417 -29.400 1.00 71.06 84 LEU A O 1
ATOM 681 N N . VAL A 1 85 ? 28.713 -11.930 -30.362 1.00 76.94 85 VAL A N 1
ATOM 682 C CA . VAL A 1 85 ? 29.163 -11.787 -31.749 1.00 76.94 85 VAL A CA 1
ATOM 683 C C . VAL A 1 85 ? 28.612 -10.456 -32.247 1.00 76.94 85 VAL A C 1
ATOM 685 O O . VAL A 1 85 ? 27.406 -10.225 -32.179 1.00 76.94 85 VAL A O 1
ATOM 688 N N . GLU A 1 86 ? 29.492 -9.549 -32.664 1.00 71.56 86 GLU A N 1
ATOM 689 C CA . GLU A 1 86 ? 29.079 -8.273 -33.244 1.00 71.56 86 GLU A CA 1
ATOM 690 C C . GLU A 1 86 ? 28.569 -8.511 -34.670 1.00 71.56 86 GLU A C 1
ATOM 692 O O . GLU A 1 86 ? 29.345 -8.844 -35.569 1.00 71.56 86 GLU A O 1
ATOM 697 N N . ASP A 1 87 ? 27.262 -8.342 -34.880 1.00 60.84 87 ASP A N 1
ATOM 698 C CA . ASP A 1 87 ? 26.693 -8.237 -36.223 1.00 60.84 87 ASP A CA 1
ATOM 699 C C . ASP A 1 87 ? 27.112 -6.883 -36.812 1.00 60.84 87 ASP A C 1
ATOM 701 O O . ASP A 1 87 ? 26.529 -5.842 -36.506 1.00 60.84 87 ASP A O 1
ATOM 705 N N . ASN A 1 88 ? 28.159 -6.896 -37.639 1.00 50.25 88 ASN A N 1
ATOM 706 C CA . ASN A 1 88 ? 28.509 -5.767 -38.495 1.00 50.25 88 ASN A CA 1
ATOM 707 C C . ASN A 1 88 ? 27.509 -5.714 -39.659 1.00 50.25 88 ASN A C 1
ATOM 709 O O . ASN A 1 88 ? 27.681 -6.423 -40.654 1.00 50.25 88 ASN A O 1
ATOM 713 N N . ALA A 1 89 ? 26.467 -4.896 -39.510 1.00 44.25 89 ALA A N 1
ATOM 714 C CA . ALA A 1 89 ? 25.563 -4.483 -40.582 1.00 44.25 89 ALA A CA 1
ATOM 715 C C . ALA A 1 89 ? 25.749 -2.992 -40.881 1.00 44.25 89 ALA A C 1
ATOM 717 O O . ALA A 1 89 ? 25.818 -2.204 -39.908 1.00 44.25 89 ALA A O 1
#

Foldseek 3Di:
DVVVVVCCVPPVVVVVCPVVVVVVVVVVVVPDDDPVVVCVVDVVSCLVVDPDPPDPDDDPQFDWDDDPPDIDTDDPVRDDDDDDDDDPD

Organism: Escherichia coli (NCBI:txid562)

Sequence (89 aa):
GGIDYLKAVIIDDKLGLNAHLEEEMARLREAVVCEWTETVNTPSAQTRFKHFINSDKRDPNVQMVPEREQHRPATPYERIPVTLVEDNA

Secondary structure (DSSP, 8-state):
-HHHHHHHHHTS-TTS-HHHHHHHHHHHHHH---HHHHHHH-HHHHGGG-S-SS--S--TT--EEEETTEEEEPPTTTPPPP-------

pLDDT: mean 87.96, std 9.72, range [44.25, 98.12]

InterPro domains:
  IPR052034 Nitrite reductase [NAD(P)H]-like [PTHR43809] (1-78)

=== Feature glossary ===
Key to the feature types in this record:

Secondary structure (8-state, DSSP). Secondary structure is the local, repeating backbone conformation. DSSP classifies it into eight states by reading the hydrogen-bond network: three helix types (H, G, I), two β types (E, B), two non-regular types (T, S), and unstructured coil (-).

Backbone torsions (φ/ψ). Backbone dihedral angles. Every residue except chain termini has a φ (preceding-C → N → Cα → C) and a ψ (N → Cα → C → next-N). They are reported in degrees following the IUPAC sign convention. Secondary structure is essentially a statement about which (φ, ψ) basin each residue occupies.

Predicted aligned error. Predicted Aligned Error (PAE) is an AlphaFold confidence matrix: entry (i, j) is the expected error in the position of residue j, in ångströms, when the prediction is superimposed on the true structure at residue i. Low PAE within a block of residues means that block is internally rigid and well-predicted; high PAE between two blocks means their relative placement is uncertain even if each block individually is confident.

B-factor. B-factor (Debye–Waller factor) reflects atomic displacement in the crystal lattice. It is an experimental observable (units Å²), not a prediction; low values mean the atom is pinned down, high values mean it moves or is heterogeneous across the crystal.

Secondary structure (3-state, P-SEA). Three-state secondary structure (P-SEA) collapses the eight DSSP classes into helix (a), strand (b), and coil (c). P-SEA assigns these from Cα geometry alone — distances and angles — without requiring backbone oxygens, so it works on any Cα trace.

Sequence. Primary structure: the covalent order of the twenty standard amino acids along the backbone. Two proteins with the same sequence will (almost always) fold to the same structure; two with 30% identity often share a fold but not the details.

pLDDT. pLDDT is the predicted lDDT-Cα score: AlphaFold's confidence that the local environment of each residue (all inter-atomic distances within 15 Å) is correctly placed. It is a per-residue number between 0 and 100, with higher meaning more reliable.

InterPro / GO / CATH / organism. Functional annotations link the protein to curated databases. InterPro entries identify conserved domains and families by matching the sequence against member-database signatures (Pfam, PROSITE, CDD, …). Gene Ontology (GO) terms describe molecular function, biological process, and cellular component in a controlled vocabulary. CATH places the structure in a hierarchical fold classification (Class/Architecture/Topology/Homologous-superfamily). The organism is the source species.

Contact-map, Ramachandran, and PAE plots. Three diagnostic plots accompany the record. The Cα contact map visualizes the tertiary structure as a 2D adjacency matrix (8 Å cutoff, sequence-local contacts suppressed). The Ramachandran plot shows the distribution of backbone (φ, ψ) torsions, with points in the α and β basins reflecting secondary structure content. The PAE plot shows AlphaFold's inter-residue confidence as a color matrix.

mmCIF coordinates. The mmCIF table is the protein's shape written out atom by atom. For each backbone N, Cα, C, and carbonyl O, it records an (x, y, z) coordinate triple in Å plus the residue type, chain letter, and residue number.

Radius of gyration, Cα contacts, bounding box. Three whole-structure scalars: the radius of gyration (RMS distance of Cα from centroid, in Å), the count of Cα–Cα contacts (pairs closer than 8 Å and separated by more than four residues in sequence — i.e. tertiary, not local, contacts), and the bounding-box dimensions. Together they distinguish compact globular folds from extended fibres or disordered chains.

Foldseek 3Di. The Foldseek 3Di string encodes local tertiary geometry as a 20-letter alphabet — one character per residue — derived from the relative positions of nearby Cα atoms. Unlike the amino-acid sequence, 3Di is a direct function of the 3D structure, so two proteins with the same fold have similar 3Di strings even at low sequence identity.

Rendered structure images. Six rendered views show the 3D structure from the faces of a cube — i.e. along ±x, ±y, ±z. Rendering representation is drawn randomly per protein from cartoon (secondary-structure ribbons), sticks (backbone bonds), or molecular surface; coloring is either N→C rainbow (blue at the N-terminus through red at the C-terminus) or one color per chain.

Nearest PDB structures. The Foldseek neighbor list gives the closest experimentally determined structures in the PDB, ranked by structural alignment. TM-score near 1 means near-identical fold; near 0.3 means only rough topology match. This is how one finds what a novel AlphaFold prediction most resembles in the solved-structure universe.

Solvent-accessible surface area. SASA measures how much of the protein is reachable by solvent. It is computed by rolling a water-sized probe over the atomic surface and summing the exposed area (Å²). Per-residue SASA distinguishes core (buried, low SASA) from surface (exposed, high SASA) residues; total SASA is a whole-molecule size measure.